Protein AF-A0A7G2IV11-F1 (afdb_monomer_lite)

Sequence (103 aa):
MVLPPLQRINGGQKGIARVTKTSGINALPQDRESLFYLNVREIPPKPDKPNVLQLAMQSRIKLFYRPTAIVPETPGACGKTNWSFISRACAGVWITQRRTSSP

Radius of gyration: 19.75 Å; chains: 1; bounding box: 44×38×53 Å

InterPro domains:
  IPR001829 Pili assembly chaperone, bacterial [PR00969] (29-46)
  IPR001829 Pili assembly chaperone, bacterial [PR00969] (52-67)
  IPR008962 PapD-like superfamily [SSF49354] (1-70)
  IPR013783 Immunoglobulin-like fold [G3DSA:2.60.40.10] (1-70)
  IPR016147 Pili assembly chaperone, N-terminal [PF00345] (1-70)
  IPR018046 Pili assembly chaperone, conserved site [PS00635] (28-45)
  IPR050643 Periplasmic Pilus Chaperone [PTHR30251] (1-84)

Secondary structure (DSSP, 8-state):
-EESSS----TT----PEE---GGGGGS-SSS-EEEEEEEE--PPPPSSSS-PPP--EEEEEEEE--GGG--SSTT---------S-----S-----------

Organism: Citrobacter freundii (NCBI:txid546)

Structure (mmCIF, N/CA/C/O backbone):
data_AF-A0A7G2IV11-F1
#
_entry.id   AF-A0A7G2IV11-F1
#
loop_
_atom_site.group_PDB
_atom_site.id
_atom_site.type_symbol
_atom_site.label_atom_id
_atom_site.label_alt_id
_atom_site.label_comp_id
_atom_site.label_asym_id
_atom_site.label_entity_id
_atom_site.label_seq_id
_atom_site.pdbx_PDB_ins_code
_atom_site.Cartn_x
_atom_site.Cartn_y
_atom_site.Cartn_z
_atom_site.occupancy
_atom_site.B_iso_or_equiv
_atom_site.auth_seq_id
_atom_site.auth_comp_id
_atom_site.auth_asym_id
_atom_site.auth_atom_id
_atom_site.pdbx_PDB_model_num
ATOM 1 N N . MET A 1 1 ? 6.339 -5.993 -1.566 1.00 85.31 1 MET A N 1
ATOM 2 C CA . MET A 1 1 ? 5.592 -6.265 -0.317 1.00 85.31 1 MET A CA 1
ATOM 3 C C . MET A 1 1 ? 5.503 -4.979 0.502 1.00 85.31 1 MET A C 1
ATOM 5 O O . MET A 1 1 ? 6.323 -4.095 0.291 1.00 85.31 1 MET A O 1
ATOM 9 N N . VAL A 1 2 ? 4.515 -4.833 1.390 1.00 88.31 2 VAL A N 1
ATOM 10 C CA . VAL A 1 2 ? 4.410 -3.670 2.293 1.00 88.31 2 VAL A CA 1
ATOM 11 C C . VAL A 1 2 ? 4.711 -4.117 3.718 1.00 88.31 2 VAL A C 1
ATOM 13 O O . VAL A 1 2 ? 4.186 -5.139 4.155 1.00 88.31 2 VAL A O 1
ATOM 16 N N . LEU A 1 3 ? 5.580 -3.384 4.412 1.00 90.81 3 LEU A N 1
ATOM 17 C CA . LEU A 1 3 ? 5.969 -3.662 5.792 1.00 90.81 3 LEU A CA 1
ATOM 18 C C . LEU A 1 3 ? 5.959 -2.371 6.631 1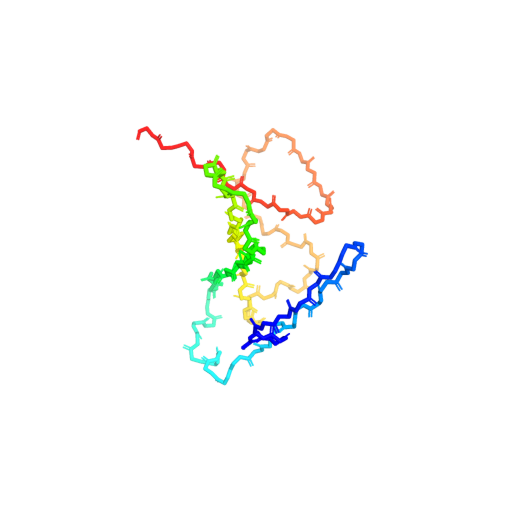.00 90.81 3 LEU A C 1
ATOM 20 O O . LEU A 1 3 ? 6.430 -1.349 6.135 1.00 90.81 3 LEU A O 1
ATOM 24 N N . PRO A 1 4 ? 5.521 -2.411 7.899 1.00 90.69 4 PRO A N 1
ATOM 25 C CA . PRO A 1 4 ? 4.772 -3.502 8.526 1.00 90.69 4 PRO A CA 1
ATOM 26 C C . PRO A 1 4 ? 3.345 -3.606 7.941 1.00 90.69 4 PRO A C 1
ATOM 28 O O . PRO A 1 4 ? 2.776 -2.591 7.544 1.00 90.69 4 PRO A O 1
ATOM 31 N N . PRO A 1 5 ? 2.747 -4.810 7.862 1.00 88.81 5 PRO A N 1
ATOM 32 C CA . PRO A 1 5 ? 1.389 -4.980 7.334 1.00 88.81 5 PRO A CA 1
ATOM 33 C C . PRO A 1 5 ? 0.300 -4.461 8.288 1.00 88.81 5 PRO A C 1
ATOM 35 O O . PRO A 1 5 ? -0.796 -4.131 7.844 1.00 88.81 5 PRO A O 1
ATOM 38 N N . LEU A 1 6 ? 0.599 -4.382 9.589 1.00 90.19 6 LEU A N 1
ATOM 39 C CA . LEU A 1 6 ? -0.276 -3.837 10.620 1.00 90.19 6 LEU A CA 1
ATOM 40 C C . LEU A 1 6 ? 0.578 -3.114 11.661 1.00 90.19 6 LEU A C 1
ATOM 42 O O . LEU A 1 6 ? 1.579 -3.654 12.132 1.00 90.19 6 LEU A O 1
ATOM 46 N N . GLN A 1 7 ? 0.174 -1.903 12.026 1.00 89.88 7 GLN A N 1
ATOM 47 C CA . GLN A 1 7 ? 0.843 -1.106 13.044 1.00 89.88 7 GLN A CA 1
ATOM 48 C C . GLN A 1 7 ? -0.198 -0.321 13.837 1.00 89.88 7 GLN A C 1
ATOM 50 O O . GLN A 1 7 ? -1.106 0.277 13.262 1.00 89.88 7 GLN A O 1
ATOM 55 N N . ARG A 1 8 ? -0.046 -0.299 15.163 1.00 88.50 8 ARG A N 1
ATOM 56 C CA . ARG A 1 8 ? -0.807 0.610 16.022 1.00 88.50 8 ARG A CA 1
ATOM 57 C C . ARG A 1 8 ? -0.160 1.992 15.985 1.00 88.50 8 ARG A C 1
ATOM 59 O O . ARG A 1 8 ? 1.046 2.108 16.182 1.00 88.50 8 ARG A O 1
ATOM 66 N N . ILE A 1 9 ? -0.969 3.022 15.768 1.00 87.00 9 ILE A N 1
ATOM 67 C CA . ILE A 1 9 ? -0.546 4.424 15.768 1.00 87.00 9 ILE A CA 1
ATOM 68 C C . ILE A 1 9 ? -1.366 5.140 16.843 1.00 87.00 9 ILE A C 1
ATOM 70 O O . ILE A 1 9 ? -2.592 5.049 16.838 1.00 87.00 9 ILE A O 1
ATOM 74 N N . ASN A 1 10 ? -0.699 5.807 17.787 1.00 85.75 10 ASN A N 1
ATOM 75 C CA . ASN A 1 10 ? -1.378 6.629 18.794 1.00 85.75 10 ASN A CA 1
ATOM 76 C C . ASN A 1 10 ? -1.500 8.086 18.314 1.00 85.75 10 ASN A C 1
ATOM 78 O O . ASN A 1 10 ? -0.859 8.488 17.342 1.00 85.75 10 ASN A O 1
ATOM 82 N N . GLY A 1 11 ? -2.307 8.895 19.006 1.00 85.12 11 GLY A N 1
ATOM 83 C CA .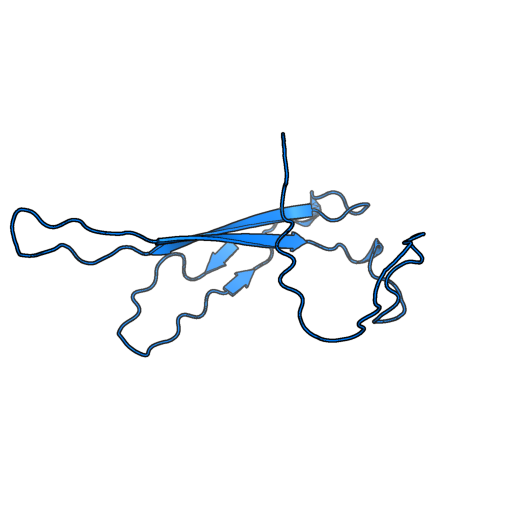 GLY A 1 11 ? -2.506 10.307 18.659 1.00 85.12 11 GLY A CA 1
ATOM 84 C C . GLY A 1 11 ? -1.182 11.071 18.513 1.00 85.12 11 GLY A C 1
ATOM 85 O O . GLY A 1 11 ? -0.299 10.961 19.359 1.00 85.12 11 GLY A O 1
ATOM 86 N N . GLY A 1 12 ? -1.032 11.809 17.409 1.00 86.56 12 GLY A N 1
ATOM 87 C CA . GLY A 1 12 ? 0.175 12.586 17.092 1.00 86.56 12 GLY A CA 1
ATOM 88 C C . GLY A 1 12 ? 1.349 11.783 16.516 1.00 86.56 12 GLY A C 1
ATOM 89 O O . GLY A 1 12 ? 2.337 12.378 16.086 1.00 86.56 12 GLY A O 1
ATOM 90 N N . GLN A 1 13 ? 1.258 10.452 16.458 1.00 85.44 13 GLN A N 1
ATOM 91 C CA . GLN A 1 13 ? 2.309 9.608 15.889 1.00 85.44 13 GLN A CA 1
ATOM 92 C C . GLN A 1 13 ? 2.132 9.442 14.376 1.00 85.44 13 GLN A C 1
ATOM 94 O O . GLN A 1 13 ? 1.019 9.394 13.857 1.00 85.44 13 GLN A O 1
ATOM 99 N N . LYS A 1 14 ? 3.250 9.327 13.654 1.00 83.44 14 LYS A N 1
ATOM 100 C CA . LYS A 1 14 ? 3.269 9.042 12.214 1.00 83.44 14 LYS A CA 1
ATOM 101 C C . LYS A 1 14 ? 3.711 7.597 12.000 1.00 83.44 14 LYS A C 1
ATOM 103 O O . LYS A 1 14 ? 4.774 7.204 12.474 1.00 83.44 14 LYS A O 1
ATOM 108 N N . GLY A 1 15 ? 2.907 6.815 11.285 1.00 83.81 15 GLY A N 1
ATOM 109 C CA . GLY A 1 15 ? 3.291 5.479 10.829 1.00 83.81 15 GLY A CA 1
ATOM 110 C C . GLY A 1 15 ? 4.062 5.563 9.516 1.00 83.81 15 GLY A C 1
ATOM 111 O O . GLY A 1 15 ? 3.653 6.283 8.605 1.00 83.81 15 GLY A O 1
ATOM 112 N N . ILE A 1 16 ? 5.170 4.831 9.406 1.00 87.38 16 ILE A N 1
ATOM 113 C CA . ILE A 1 16 ? 5.933 4.714 8.159 1.00 87.38 16 ILE A CA 1
ATOM 114 C C . ILE A 1 16 ? 5.714 3.307 7.615 1.00 87.38 16 ILE A C 1
ATOM 116 O O . ILE A 1 16 ? 6.168 2.330 8.205 1.00 87.38 16 ILE A O 1
ATOM 120 N N . ALA A 1 17 ? 5.046 3.213 6.467 1.00 89.06 17 ALA A N 1
ATOM 121 C CA . ALA A 1 17 ? 4.922 1.971 5.719 1.00 89.06 17 ALA A CA 1
ATOM 122 C C . ALA A 1 17 ? 5.966 1.942 4.597 1.00 89.06 17 ALA A C 1
ATOM 124 O O . ALA A 1 17 ? 6.020 2.833 3.747 1.00 89.06 17 ALA A O 1
ATOM 125 N N . ARG A 1 18 ? 6.796 0.901 4.576 1.00 89.56 18 ARG A N 1
ATOM 126 C CA . ARG A 1 18 ? 7.793 0.670 3.534 1.00 89.56 18 ARG A CA 1
ATOM 127 C C . ARG A 1 18 ? 7.206 -0.217 2.448 1.00 89.56 18 ARG A C 1
ATOM 129 O O . ARG A 1 18 ? 6.817 -1.355 2.704 1.00 89.56 18 ARG A O 1
ATOM 136 N N . VAL A 1 19 ? 7.211 0.283 1.217 1.00 89.62 19 VAL A N 1
ATOM 137 C CA . VAL A 1 19 ? 6.869 -0.497 0.024 1.00 89.62 19 VAL A CA 1
ATOM 138 C C . VAL A 1 19 ? 8.161 -1.016 -0.600 1.00 89.62 19 VAL A C 1
ATOM 140 O O . VAL A 1 19 ? 9.022 -0.239 -1.006 1.00 89.62 19 VAL A O 1
ATOM 143 N N . THR A 1 20 ? 8.317 -2.334 -0.659 1.00 87.75 20 THR A N 1
ATOM 144 C CA . THR A 1 20 ? 9.466 -2.999 -1.280 1.00 87.75 20 THR A CA 1
ATOM 145 C C . THR A 1 20 ? 9.069 -3.696 -2.569 1.00 87.75 20 THR A C 1
ATOM 147 O O . THR A 1 20 ? 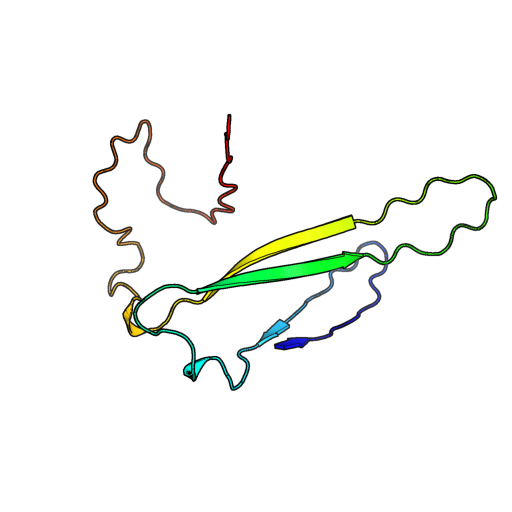7.929 -4.139 -2.749 1.00 87.75 20 THR A O 1
ATOM 150 N N . LYS A 1 21 ? 10.042 -3.822 -3.471 1.00 84.12 21 LYS A N 1
ATOM 151 C CA . LYS A 1 21 ? 9.896 -4.608 -4.690 1.00 84.12 21 LYS A CA 1
ATOM 152 C C . LYS A 1 21 ? 9.697 -6.086 -4.330 1.00 84.12 21 LYS A C 1
ATOM 154 O O . LYS A 1 21 ? 10.440 -6.624 -3.518 1.00 84.12 21 LYS A O 1
ATOM 159 N N . THR A 1 22 ? 8.669 -6.722 -4.887 1.00 83.62 22 THR A N 1
ATOM 160 C CA . THR A 1 22 ? 8.459 -8.175 -4.757 1.00 83.62 22 THR A CA 1
ATOM 161 C C . THR A 1 22 ? 9.271 -8.898 -5.838 1.00 83.62 22 THR A C 1
ATOM 163 O O . THR A 1 22 ? 9.492 -8.333 -6.907 1.00 83.62 22 THR A O 1
ATOM 166 N N . SER A 1 23 ? 9.680 -10.146 -5.594 1.00 78.19 23 SER A N 1
ATOM 167 C CA . SER A 1 23 ? 10.430 -10.990 -6.545 1.00 78.19 23 SER A CA 1
ATOM 168 C C . SER A 1 23 ? 9.775 -11.105 -7.931 1.00 78.19 23 SER A C 1
ATOM 170 O O . SER A 1 23 ? 10.474 -11.181 -8.935 1.00 78.19 23 SER A O 1
ATOM 172 N N . GLY A 1 24 ? 8.443 -11.032 -8.009 1.00 80.25 24 GLY A N 1
ATOM 173 C CA . GLY A 1 24 ? 7.685 -11.067 -9.266 1.00 80.25 24 GLY A CA 1
ATOM 174 C C . GLY A 1 24 ? 7.699 -9.779 -10.100 1.00 80.25 24 GLY A C 1
ATOM 175 O O . GLY A 1 24 ? 7.060 -9.737 -11.144 1.00 80.25 24 GLY A O 1
ATOM 176 N N . ILE A 1 25 ? 8.397 -8.717 -9.684 1.00 81.00 25 ILE A N 1
ATOM 177 C CA . ILE A 1 25 ? 8.419 -7.452 -10.443 1.00 81.00 25 ILE A CA 1
ATOM 178 C C . ILE A 1 25 ? 9.093 -7.589 -11.811 1.00 81.00 25 ILE A C 1
ATOM 180 O O . ILE A 1 25 ? 8.716 -6.886 -12.745 1.00 81.00 25 ILE A O 1
ATOM 184 N N . ASN A 1 26 ? 10.035 -8.520 -11.957 1.00 79.81 26 ASN A N 1
ATOM 185 C CA . ASN A 1 26 ? 10.704 -8.770 -13.235 1.00 79.81 26 ASN A CA 1
ATOM 186 C C . ASN A 1 26 ? 9.778 -9.429 -14.273 1.00 79.81 26 ASN A C 1
ATOM 188 O O . ASN A 1 26 ? 10.078 -9.384 -15.459 1.00 79.81 26 ASN A O 1
ATOM 192 N N . ALA A 1 27 ? 8.650 -10.006 -13.843 1.00 84.19 27 ALA A N 1
ATOM 193 C CA . ALA A 1 27 ? 7.630 -10.558 -14.734 1.00 84.19 27 ALA A CA 1
ATOM 194 C C . ALA A 1 27 ? 6.654 -9.491 -15.265 1.00 84.19 27 ALA A C 1
ATOM 196 O O . ALA A 1 27 ? 5.783 -9.801 -16.076 1.00 84.19 27 ALA A O 1
ATOM 197 N N . LEU A 1 28 ? 6.757 -8.242 -14.796 1.00 84.88 28 LEU A N 1
ATOM 198 C CA . LEU A 1 28 ? 5.921 -7.158 -15.297 1.00 84.88 28 LEU A CA 1
ATOM 199 C C . LEU A 1 28 ? 6.388 -6.710 -16.689 1.00 84.88 28 LEU A C 1
ATOM 201 O O . LEU A 1 28 ? 7.586 -6.775 -16.982 1.00 84.88 28 LEU A O 1
ATOM 205 N N . PRO A 1 29 ? 5.472 -6.199 -17.530 1.00 86.38 29 PRO A N 1
ATOM 206 C CA . PRO A 1 29 ? 5.839 -5.600 -18.806 1.00 86.38 29 PRO A CA 1
ATOM 207 C C . PRO A 1 29 ? 6.854 -4.464 -18.609 1.00 86.38 29 PRO A C 1
ATOM 209 O O . PRO A 1 29 ? 6.659 -3.588 -17.765 1.00 86.38 29 PRO A O 1
ATOM 212 N N . GLN A 1 30 ? 7.951 -4.493 -19.370 1.00 85.38 30 GLN A N 1
ATOM 213 C CA . GLN A 1 30 ? 9.010 -3.472 -19.310 1.00 85.38 30 GLN A CA 1
ATOM 214 C C . GLN A 1 30 ? 8.797 -2.337 -20.327 1.00 85.38 30 GLN A C 1
ATOM 216 O O . GLN A 1 30 ? 9.534 -1.356 -20.314 1.00 85.38 30 GLN A O 1
ATOM 221 N N . ASP A 1 31 ? 7.790 -2.471 -21.193 1.00 85.62 31 ASP A N 1
ATOM 222 C CA . ASP A 1 31 ? 7.430 -1.550 -22.277 1.00 85.62 31 ASP A CA 1
ATOM 223 C C . ASP A 1 31 ? 6.423 -0.467 -21.852 1.00 85.62 31 ASP A C 1
ATOM 225 O O . ASP A 1 31 ? 6.247 0.526 -22.555 1.00 85.62 31 ASP A O 1
ATOM 229 N N . ARG A 1 32 ? 5.758 -0.637 -20.700 1.00 84.25 32 ARG A N 1
ATOM 230 C CA . ARG A 1 32 ? 4.736 0.289 -20.190 1.00 84.25 32 ARG A CA 1
ATOM 231 C C . ARG A 1 32 ? 4.756 0.418 -18.672 1.00 84.25 32 ARG A C 1
ATOM 233 O O . ARG A 1 32 ? 5.207 -0.465 -17.947 1.00 84.25 32 ARG A O 1
ATOM 240 N N . GLU A 1 33 ? 4.205 1.522 -18.178 1.00 86.94 33 GLU A N 1
ATOM 241 C CA . GLU A 1 33 ? 3.978 1.704 -16.745 1.00 86.94 33 GLU A CA 1
ATOM 242 C C . GLU A 1 33 ? 2.863 0.779 -16.246 1.00 86.94 33 GLU A C 1
ATOM 244 O O . GLU A 1 33 ? 1.821 0.625 -16.885 1.00 86.94 33 GLU A O 1
ATOM 249 N N . SER A 1 34 ? 3.068 0.186 -15.069 1.00 87.56 34 SER A N 1
ATOM 250 C CA . SER A 1 34 ? 2.063 -0.653 -14.411 1.00 87.56 34 SER A CA 1
ATOM 251 C C . SER A 1 34 ? 1.404 0.096 -13.253 1.00 87.56 34 SER A C 1
ATOM 253 O O . SER A 1 34 ? 2.088 0.717 -12.435 1.00 87.56 34 SER A O 1
ATOM 255 N N . LEU A 1 35 ? 0.072 0.024 -13.166 1.00 89.94 35 LEU A N 1
ATOM 256 C CA . LEU A 1 35 ? -0.713 0.650 -12.101 1.00 89.94 35 LEU A CA 1
ATOM 257 C C . LEU A 1 35 ? -1.008 -0.348 -10.980 1.00 89.94 35 LEU A C 1
ATOM 259 O O . LEU A 1 35 ? -1.681 -1.356 -11.180 1.00 89.94 35 LEU A O 1
ATOM 263 N N . PHE A 1 36 ? -0.586 0.006 -9.774 1.00 90.69 36 PHE A N 1
ATOM 264 C CA . PHE A 1 36 ? -0.907 -0.690 -8.539 1.00 90.69 36 PHE A CA 1
ATOM 265 C C . PHE A 1 36 ? -1.745 0.196 -7.624 1.00 90.69 36 PHE A C 1
ATOM 267 O O . PHE A 1 36 ? -1.7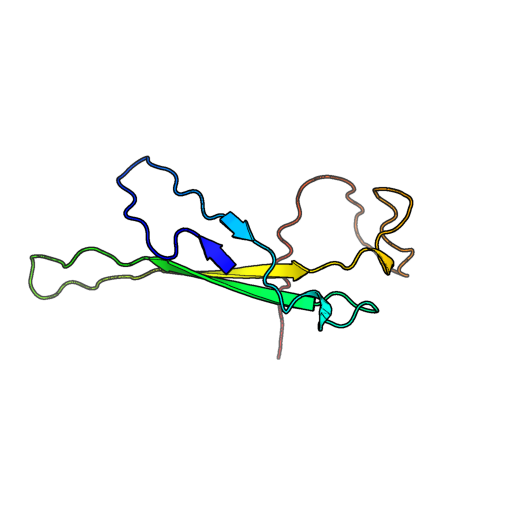52 1.423 -7.728 1.00 90.69 36 PHE A O 1
ATOM 274 N N . TYR A 1 37 ? -2.446 -0.439 -6.693 1.00 91.94 37 TYR A N 1
ATOM 275 C CA . TYR A 1 37 ? -3.209 0.255 -5.670 1.00 91.94 37 TYR A CA 1
ATOM 276 C C . TYR A 1 37 ? -2.739 -0.177 -4.291 1.00 91.94 37 TYR A C 1
ATOM 278 O O . TYR A 1 37 ? -2.782 -1.360 -3.958 1.00 91.94 37 TYR A O 1
ATOM 286 N N . LEU A 1 38 ? -2.325 0.793 -3.484 1.00 91.81 38 LEU A N 1
ATOM 287 C CA . LEU A 1 38 ? -2.091 0.596 -2.066 1.00 91.81 38 LEU A CA 1
ATOM 288 C C . LEU A 1 38 ? -3.396 0.873 -1.327 1.00 91.81 38 LEU A C 1
ATOM 290 O O . LEU A 1 38 ? -3.903 1.995 -1.347 1.00 91.81 38 LEU A O 1
ATOM 294 N N . ASN A 1 39 ? -3.936 -0.163 -0.694 1.00 92.12 39 ASN A N 1
ATOM 295 C CA . ASN A 1 39 ? -5.108 -0.050 0.158 1.00 92.12 39 ASN A CA 1
ATOM 296 C C . ASN A 1 39 ? -4.644 0.094 1.604 1.00 92.12 39 ASN A C 1
ATOM 298 O O . ASN A 1 39 ? -4.017 -0.814 2.146 1.00 92.12 39 ASN A O 1
ATOM 302 N N . VAL A 1 40 ? -4.967 1.224 2.216 1.00 91.12 40 VAL A N 1
ATOM 303 C CA . VAL A 1 40 ? -4.720 1.495 3.630 1.00 91.12 40 VAL A CA 1
ATOM 304 C C . VAL A 1 40 ? -6.068 1.485 4.330 1.00 91.12 40 VAL A C 1
ATOM 306 O O . VAL A 1 40 ? -6.982 2.201 3.920 1.00 91.12 40 VAL A O 1
ATOM 309 N N . ARG A 1 41 ? -6.208 0.637 5.347 1.00 92.00 41 ARG A N 1
ATOM 310 C CA . ARG A 1 41 ? -7.426 0.514 6.150 1.00 92.00 41 ARG A CA 1
ATOM 311 C C . ARG A 1 41 ? -7.111 0.896 7.580 1.00 92.00 41 ARG A C 1
ATOM 313 O O . ARG A 1 41 ? -6.171 0.358 8.160 1.00 92.00 41 ARG A O 1
ATOM 320 N N . GLU A 1 42 ? -7.912 1.790 8.130 1.00 88.81 42 GLU A N 1
ATOM 321 C CA . GLU A 1 42 ? -7.859 2.116 9.546 1.00 88.81 42 GLU A CA 1
ATOM 322 C C . GLU A 1 42 ? -8.844 1.230 10.302 1.00 88.81 42 GLU A C 1
ATOM 324 O O . GLU A 1 42 ? -9.981 1.031 9.870 1.00 88.81 42 GLU A O 1
ATOM 329 N N . ILE A 1 43 ? -8.388 0.672 11.422 1.00 89.50 43 ILE A N 1
ATOM 330 C CA . ILE A 1 43 ? -9.220 -0.138 12.309 1.00 89.50 43 ILE A CA 1
ATOM 331 C C . ILE A 1 43 ? -9.546 0.733 13.520 1.00 89.50 43 ILE A C 1
ATOM 333 O O . ILE A 1 43 ? -8.668 0.949 14.362 1.00 89.50 43 ILE A O 1
ATOM 337 N N . PRO A 1 44 ? -10.770 1.270 13.610 1.00 87.69 44 PRO A N 1
ATOM 338 C CA . PRO A 1 44 ? -11.145 2.104 14.735 1.00 87.69 44 PRO A CA 1
ATOM 339 C C . PRO A 1 44 ? -11.344 1.246 16.005 1.00 87.69 44 PRO A C 1
ATOM 341 O O . PRO A 1 44 ? -11.731 0.077 15.914 1.00 87.69 44 PRO A O 1
ATOM 344 N N . PRO A 1 45 ? -11.073 1.794 17.203 1.00 86.19 45 PRO A N 1
ATOM 345 C CA . PRO A 1 45 ? -11.255 1.076 18.464 1.00 86.19 45 PRO A CA 1
ATOM 346 C C . PRO A 1 45 ? -12.737 0.804 18.730 1.00 86.19 45 PRO A C 1
ATOM 348 O O . PRO A 1 45 ? -13.594 1.595 18.342 1.00 86.19 45 PRO A O 1
ATOM 351 N N . LYS A 1 46 ? -13.055 -0.304 19.402 1.00 88.31 46 LYS A N 1
ATOM 352 C CA . LYS A 1 46 ? -14.444 -0.650 19.724 1.00 88.31 46 LYS A CA 1
ATOM 353 C C . LYS A 1 46 ? -15.085 0.455 20.585 1.00 88.31 46 LYS A C 1
ATOM 355 O O . LYS A 1 46 ? -14.452 0.889 21.543 1.00 88.31 46 LYS A O 1
ATOM 360 N N . PRO A 1 47 ? -16.305 0.910 20.262 1.00 87.81 47 PRO A N 1
ATOM 361 C CA . PRO A 1 47 ? -17.006 1.873 21.096 1.00 87.81 47 PRO A CA 1
ATOM 362 C C . PRO A 1 47 ? -17.590 1.225 22.359 1.00 87.81 47 PRO A C 1
ATOM 364 O O . PRO A 1 47 ? -18.078 0.096 22.309 1.00 87.81 47 PRO A O 1
ATOM 367 N N . ASP A 1 48 ? -17.617 1.979 23.460 1.00 88.50 48 ASP A N 1
ATOM 368 C CA . ASP A 1 48 ? -18.134 1.509 24.757 1.00 88.50 48 ASP A CA 1
ATOM 369 C C . ASP A 1 48 ? -19.644 1.744 24.953 1.00 88.50 48 ASP A C 1
ATOM 371 O O . ASP A 1 48 ? -20.261 1.144 25.831 1.00 88.50 48 ASP A O 1
ATOM 375 N N . LYS A 1 49 ? -20.262 2.626 24.153 1.00 91.88 49 LYS A N 1
ATOM 376 C CA . LYS A 1 49 ? -21.681 3.001 24.287 1.00 91.88 49 LYS A CA 1
ATOM 377 C C . LYS A 1 49 ? -22.565 2.260 23.277 1.00 91.88 49 LYS A C 1
ATOM 379 O O . LYS A 1 49 ? -22.155 2.102 22.127 1.00 91.88 49 LYS A O 1
ATOM 384 N N . PRO A 1 50 ? -23.794 1.865 23.657 1.00 88.44 50 PRO A N 1
ATOM 385 C CA . PRO A 1 50 ? -24.780 1.375 22.700 1.00 88.44 50 PRO A CA 1
ATOM 386 C C . PRO A 1 50 ? -25.234 2.506 21.760 1.00 88.44 50 PRO A C 1
ATOM 388 O O . PRO A 1 50 ? -25.230 3.676 22.142 1.00 88.44 50 PRO A O 1
ATOM 391 N N . ASN A 1 51 ? -25.656 2.148 20.544 1.00 89.19 51 ASN A N 1
ATOM 392 C CA . ASN A 1 51 ? -26.199 3.063 19.525 1.00 89.19 51 ASN A CA 1
ATOM 393 C C . ASN A 1 51 ? -25.234 4.158 19.044 1.00 89.19 51 ASN A C 1
ATOM 395 O O . ASN A 1 51 ? -25.601 5.328 18.959 1.00 89.19 51 ASN A O 1
ATOM 399 N N . VAL A 1 52 ? -24.004 3.786 18.688 1.00 91.31 52 VAL A N 1
ATOM 400 C CA . VAL A 1 52 ? -23.055 4.715 18.060 1.00 91.31 52 VAL A CA 1
ATOM 401 C C . VAL A 1 52 ? -22.699 4.283 16.645 1.00 91.31 52 VAL A C 1
ATOM 403 O O . VAL A 1 52 ? -22.406 3.117 16.381 1.00 91.31 52 VAL A O 1
ATOM 406 N N . LEU A 1 53 ? -22.712 5.251 15.730 1.00 89.31 53 LEU A N 1
ATOM 407 C CA . LEU A 1 53 ? -22.219 5.070 14.373 1.00 89.31 53 LEU A CA 1
ATOM 408 C C . LEU A 1 53 ? -20.693 5.155 14.385 1.00 89.31 53 LEU A C 1
ATOM 410 O O . LEU A 1 53 ? -20.120 6.185 14.738 1.00 89.31 53 LEU A O 1
ATOM 414 N N . GLN A 1 54 ? -20.043 4.073 13.970 1.00 87.50 54 GLN A N 1
ATOM 415 C CA . GLN A 1 54 ? -18.597 4.022 13.832 1.00 87.50 54 GLN A CA 1
ATOM 416 C C . GLN A 1 54 ? -18.199 4.198 12.368 1.00 87.50 54 GLN A C 1
ATOM 418 O O . GLN A 1 54 ? -18.660 3.467 11.494 1.00 87.50 54 GLN A O 1
ATOM 423 N N . LEU A 1 55 ? -17.320 5.163 12.109 1.00 87.38 55 LEU A N 1
ATOM 424 C CA . LEU A 1 55 ? -16.756 5.402 10.787 1.00 87.38 55 LEU A CA 1
ATOM 425 C C . LEU A 1 55 ? -15.385 4.733 10.697 1.00 87.38 55 LEU A C 1
ATOM 427 O O . LEU A 1 55 ? -14.545 4.900 11.581 1.00 87.38 55 LEU A O 1
ATOM 431 N N . ALA A 1 56 ? -15.161 3.983 9.622 1.00 88.50 56 ALA A N 1
ATOM 432 C CA . ALA A 1 56 ? -13.862 3.418 9.285 1.00 88.50 56 ALA A CA 1
ATOM 433 C C . ALA A 1 56 ? -13.388 4.028 7.965 1.00 88.50 56 ALA A C 1
ATOM 435 O O . ALA A 1 56 ? -14.152 4.103 7.001 1.00 88.50 56 ALA A O 1
ATOM 436 N N . MET A 1 57 ? -12.131 4.463 7.915 1.00 89.31 57 MET A N 1
ATOM 437 C CA . MET A 1 57 ? -11.555 5.060 6.717 1.00 89.31 57 MET A CA 1
ATOM 438 C C . MET A 1 57 ? -10.778 4.014 5.913 1.00 89.31 57 MET A C 1
ATOM 440 O O . MET A 1 57 ? -9.976 3.246 6.451 1.00 89.31 57 MET A O 1
ATOM 444 N N . GLN A 1 58 ? -10.997 4.008 4.597 1.00 92.06 58 GLN A N 1
ATOM 445 C CA . GLN A 1 58 ? -10.186 3.251 3.651 1.00 92.06 58 GLN A CA 1
ATOM 446 C C . GLN A 1 58 ? -9.634 4.188 2.576 1.00 92.06 58 GLN A C 1
ATOM 448 O O . GLN A 1 58 ? -10.380 4.748 1.776 1.00 92.06 58 GLN A O 1
ATOM 453 N N . SER A 1 59 ? -8.311 4.290 2.515 1.00 92.25 59 SER A N 1
ATOM 454 C CA . SER A 1 59 ? -7.592 5.090 1.526 1.00 92.25 59 SER A CA 1
ATOM 455 C C . SER A 1 59 ? -7.025 4.190 0.435 1.00 92.25 59 SER A C 1
ATOM 457 O O . SER A 1 59 ? -6.33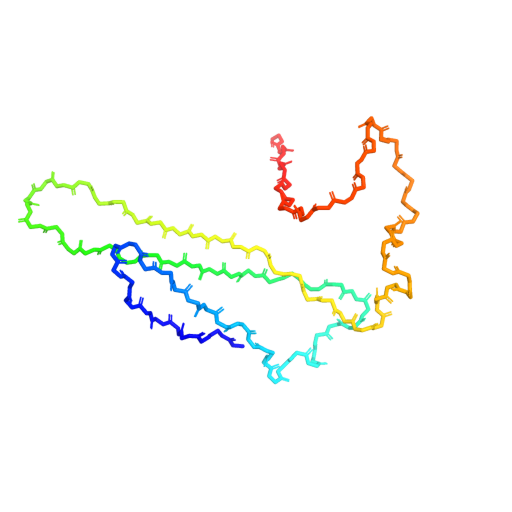4 3.210 0.716 1.00 92.25 59 SER A O 1
ATOM 459 N N . ARG A 1 60 ? -7.305 4.522 -0.829 1.00 93.81 60 ARG A N 1
ATOM 460 C CA . ARG A 1 60 ? -6.791 3.796 -1.997 1.00 93.81 60 ARG A CA 1
ATOM 461 C C . ARG A 1 60 ? -5.864 4.696 -2.802 1.00 93.81 60 ARG A C 1
ATOM 463 O O . ARG A 1 60 ? -6.313 5.561 -3.550 1.00 93.81 60 ARG A O 1
ATOM 470 N N . ILE A 1 61 ? -4.566 4.466 -2.663 1.00 92.38 61 ILE A N 1
ATOM 471 C CA . ILE A 1 61 ? -3.520 5.282 -3.280 1.00 92.38 61 ILE A CA 1
ATOM 472 C C . ILE A 1 61 ? -3.035 4.587 -4.554 1.00 92.38 61 ILE A C 1
ATOM 474 O O . ILE A 1 61 ? -2.796 3.380 -4.556 1.00 92.38 61 ILE A O 1
ATOM 478 N N . LYS A 1 62 ? -2.903 5.339 -5.652 1.00 93.44 62 LYS A N 1
ATOM 479 C CA . LYS A 1 62 ? -2.369 4.840 -6.929 1.00 93.44 62 LYS A CA 1
ATOM 480 C C . LYS A 1 62 ? -0.843 4.850 -6.896 1.00 93.44 62 LYS A C 1
ATOM 482 O O . LYS A 1 62 ? -0.247 5.881 -6.604 1.00 93.44 62 LYS A O 1
ATOM 487 N N . LEU A 1 63 ? -0.229 3.716 -7.210 1.00 90.06 63 LEU A N 1
ATOM 488 C CA . LEU A 1 63 ? 1.216 3.540 -7.314 1.00 90.06 63 LEU A CA 1
ATOM 489 C C . LEU A 1 63 ? 1.559 3.196 -8.760 1.00 90.06 63 LEU A C 1
ATOM 491 O O . LEU A 1 63 ? 1.040 2.226 -9.305 1.00 90.06 63 LEU A O 1
ATOM 495 N N . PHE A 1 64 ? 2.452 3.969 -9.365 1.00 89.38 64 PHE A N 1
ATOM 496 C CA . PHE A 1 64 ? 2.939 3.712 -10.715 1.00 89.38 64 PHE A CA 1
ATOM 497 C C . PHE A 1 64 ? 4.310 3.047 -10.634 1.00 89.38 64 PHE A C 1
ATOM 499 O O . PHE A 1 64 ? 5.253 3.619 -10.086 1.00 89.38 64 PHE A O 1
ATOM 506 N N . TYR A 1 65 ? 4.416 1.826 -11.156 1.00 87.75 65 TYR A N 1
ATOM 507 C CA . TYR A 1 65 ? 5.700 1.170 -11.358 1.00 87.75 65 TYR A CA 1
ATOM 508 C C . TYR A 1 65 ? 6.238 1.551 -12.734 1.00 87.75 65 TYR A C 1
ATOM 510 O O . TYR A 1 65 ? 5.641 1.200 -13.755 1.00 87.75 65 TYR A O 1
ATOM 518 N N . ARG A 1 66 ? 7.364 2.269 -12.743 1.00 88.00 66 ARG A N 1
ATOM 519 C CA . ARG A 1 66 ? 8.068 2.680 -13.957 1.00 88.00 66 ARG A CA 1
ATOM 520 C C . ARG A 1 66 ? 9.327 1.823 -14.151 1.00 88.00 66 ARG A C 1
ATOM 522 O O . ARG A 1 66 ? 10.219 1.891 -13.300 1.00 88.00 66 ARG A O 1
ATOM 529 N N . PRO A 1 67 ? 9.413 1.025 -15.230 1.00 87.50 67 PRO A N 1
ATOM 530 C CA . PRO A 1 67 ? 10.626 0.293 -15.579 1.00 87.50 67 PRO A CA 1
ATOM 531 C C . PRO A 1 67 ? 11.711 1.245 -16.102 1.00 87.50 67 PRO A C 1
ATOM 533 O O . PRO A 1 67 ? 11.419 2.331 -16.606 1.00 87.50 67 PRO A O 1
ATOM 536 N N . THR A 1 68 ? 12.977 0.842 -15.981 1.00 83.56 68 THR A N 1
ATOM 537 C CA . THR A 1 68 ? 14.141 1.676 -16.335 1.00 83.56 68 THR A CA 1
ATOM 538 C C . THR A 1 68 ? 14.199 2.024 -17.819 1.00 83.56 68 THR A C 1
ATOM 540 O O . THR A 1 68 ? 14.640 3.115 -18.156 1.00 83.56 68 THR A O 1
ATOM 543 N N . ALA A 1 69 ? 13.689 1.151 -18.691 1.00 80.50 69 ALA A N 1
ATOM 544 C CA . ALA A 1 69 ? 13.668 1.353 -20.141 1.00 80.50 69 ALA A CA 1
ATOM 545 C C . ALA A 1 69 ? 12.831 2.565 -20.604 1.00 80.50 69 ALA A C 1
ATOM 547 O O . ALA A 1 69 ? 13.025 3.048 -21.712 1.00 80.50 69 ALA A O 1
ATOM 548 N N . ILE A 1 70 ? 11.906 3.061 -19.772 1.00 77.06 70 ILE A N 1
ATOM 549 C CA . ILE A 1 70 ? 10.976 4.161 -20.108 1.00 77.06 70 ILE A CA 1
ATOM 550 C C . ILE A 1 70 ? 11.353 5.447 -19.352 1.00 77.06 70 ILE A C 1
ATOM 552 O O . ILE A 1 70 ? 10.650 6.454 -19.408 1.00 77.06 70 ILE A O 1
ATOM 556 N N . VAL A 1 71 ? 12.451 5.438 -18.591 1.00 76.69 71 VAL A N 1
ATOM 557 C CA . VAL A 1 71 ? 12.908 6.639 -17.889 1.00 76.69 71 VAL A CA 1
ATOM 558 C C . VAL A 1 71 ? 13.522 7.589 -18.923 1.00 76.69 71 VAL A C 1
ATOM 560 O O . VAL A 1 71 ? 14.514 7.223 -19.548 1.00 76.69 71 VAL A O 1
ATOM 563 N N . PRO A 1 72 ? 12.960 8.796 -19.129 1.00 69.31 72 PRO A N 1
ATOM 564 C CA . PRO A 1 72 ? 13.559 9.758 -20.042 1.00 69.31 72 PRO A CA 1
ATOM 565 C C . PRO A 1 72 ? 14.920 10.210 -19.500 1.00 69.31 72 PRO A C 1
ATOM 567 O O . PRO A 1 72 ? 15.055 10.477 -18.306 1.00 69.31 72 PRO A O 1
ATOM 570 N N . GLU A 1 73 ? 15.910 10.338 -20.385 1.00 64.00 73 GLU A N 1
ATOM 571 C CA . GLU A 1 73 ? 17.287 10.730 -20.037 1.00 64.00 73 GLU A CA 1
ATOM 572 C C . GLU A 1 73 ? 17.369 12.122 -19.389 1.00 64.00 73 GLU A C 1
ATOM 574 O O . GLU A 1 73 ? 18.285 12.407 -18.623 1.00 64.00 73 GLU A O 1
ATOM 579 N N . THR A 1 74 ? 16.390 12.993 -19.654 1.00 65.12 74 THR A N 1
ATOM 580 C CA . THR A 1 74 ? 16.292 14.314 -19.027 1.00 65.12 74 THR A CA 1
ATOM 581 C C . THR A 1 74 ? 15.227 14.318 -17.922 1.00 65.12 74 THR A C 1
ATOM 583 O O . THR A 1 74 ? 14.034 14.153 -18.217 1.00 65.12 74 THR A O 1
ATOM 586 N N . PRO A 1 75 ? 15.598 14.583 -16.654 1.00 54.31 75 PRO A N 1
ATOM 587 C CA . PRO A 1 75 ? 14.637 14.810 -15.581 1.00 54.31 75 PRO A CA 1
ATOM 588 C C . PRO A 1 75 ? 13.795 16.050 -15.916 1.00 54.31 75 PRO A C 1
ATOM 590 O O . PRO A 1 75 ? 14.298 17.168 -15.911 1.00 54.31 75 PRO A O 1
ATOM 593 N N . GLY A 1 76 ? 12.519 15.863 -16.258 1.00 58.03 76 GLY A N 1
ATOM 594 C CA . GLY A 1 76 ? 11.626 16.965 -16.647 1.00 58.03 76 GLY A CA 1
ATOM 595 C C . GLY A 1 76 ? 11.301 17.052 -18.138 1.00 58.03 76 GLY A C 1
ATOM 596 O O . GLY A 1 76 ? 10.511 17.914 -18.522 1.00 58.03 76 GLY A O 1
ATOM 597 N N . ALA A 1 77 ? 11.796 16.127 -18.968 1.00 54.72 77 ALA A N 1
ATOM 598 C CA . ALA A 1 77 ? 11.218 15.888 -20.288 1.00 54.72 77 ALA A CA 1
ATOM 599 C C . ALA A 1 77 ? 9.833 15.237 -20.126 1.00 54.72 77 ALA A C 1
ATOM 601 O O . ALA A 1 77 ? 9.639 14.039 -20.323 1.00 54.72 77 ALA A O 1
ATOM 602 N N . CYS A 1 78 ? 8.854 16.039 -19.705 1.00 51.78 78 CYS A N 1
ATOM 603 C CA . CYS A 1 78 ? 7.444 15.729 -19.864 1.00 51.78 78 CYS A CA 1
ATOM 604 C C . CYS A 1 78 ? 7.232 15.587 -21.373 1.00 51.78 78 CYS A C 1
ATOM 606 O O . CYS A 1 78 ? 7.392 16.565 -22.106 1.00 51.78 78 CYS A O 1
ATOM 608 N N . GLY A 1 79 ? 7.033 14.350 -21.838 1.00 55.44 79 GLY A N 1
ATOM 609 C CA . GLY A 1 79 ? 7.032 14.017 -23.259 1.00 55.44 79 GLY A CA 1
ATOM 610 C C . GLY A 1 79 ? 6.179 14.997 -24.052 1.00 55.44 79 GLY A C 1
ATOM 611 O O . GLY A 1 79 ? 5.095 15.366 -23.597 1.00 55.44 79 GLY A O 1
ATOM 612 N N . LYS A 1 80 ? 6.685 15.431 -25.216 1.00 47.56 80 LYS A N 1
ATOM 613 C CA . LYS A 1 80 ? 5.964 16.278 -26.174 1.00 47.56 80 LYS A CA 1
ATOM 614 C C . LYS A 1 80 ? 4.646 15.602 -26.526 1.00 47.56 80 LYS A C 1
ATOM 616 O O . LYS A 1 80 ? 4.556 14.777 -27.424 1.00 47.56 80 LYS A O 1
ATOM 621 N N . THR A 1 81 ? 3.632 15.928 -25.757 1.00 47.34 81 THR A N 1
ATOM 622 C CA . THR A 1 81 ? 2.269 15.505 -25.970 1.00 47.34 81 THR A CA 1
ATOM 623 C C . THR A 1 81 ? 1.574 16.731 -26.527 1.00 47.34 81 THR A C 1
ATOM 625 O O . THR A 1 81 ? 1.784 17.849 -26.051 1.00 47.34 81 THR A O 1
ATOM 628 N N . ASN A 1 82 ? 0.835 16.532 -27.612 1.00 41.91 82 ASN A N 1
ATOM 629 C CA . ASN A 1 82 ? 0.112 17.590 -28.294 1.00 41.91 82 ASN A CA 1
ATOM 630 C C . ASN A 1 82 ? -1.069 17.994 -27.398 1.00 41.91 82 ASN A C 1
ATOM 632 O O . ASN A 1 82 ? -2.177 17.486 -27.532 1.00 41.91 82 ASN A O 1
ATOM 636 N N . TRP A 1 83 ? -0.794 18.824 -26.398 1.00 34.78 83 TRP A N 1
ATOM 637 C CA . TRP A 1 83 ? -1.790 19.355 -25.483 1.00 34.78 83 TRP A CA 1
ATOM 638 C C . TRP A 1 83 ? -2.087 20.800 -25.869 1.00 34.78 83 TRP A C 1
ATOM 640 O O . TRP A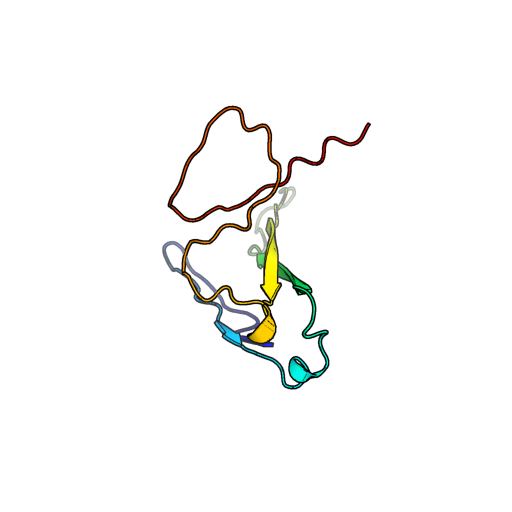 1 83 ? -1.220 21.669 -25.763 1.00 34.78 83 TRP A O 1
ATOM 650 N N . SER A 1 84 ? -3.335 21.088 -26.229 1.00 35.28 84 SER A N 1
ATOM 651 C CA . SER A 1 84 ? -3.875 22.438 -26.099 1.00 35.28 84 SER A CA 1
ATOM 652 C C . SER A 1 84 ? -4.140 22.702 -24.612 1.00 35.28 84 SER A C 1
ATOM 654 O O . SER A 1 84 ? -5.219 22.410 -24.097 1.00 35.28 84 SER A O 1
ATOM 656 N N . PHE A 1 85 ? -3.124 23.189 -23.897 1.00 32.78 85 PHE A N 1
ATOM 657 C CA . PHE A 1 85 ? -3.251 23.627 -22.507 1.00 32.78 85 PHE A CA 1
ATOM 658 C C . PHE A 1 85 ? -3.794 25.057 -22.436 1.00 32.78 85 PHE A C 1
ATOM 660 O O . PHE A 1 85 ? -3.178 25.980 -22.968 1.00 32.78 85 PHE A O 1
ATOM 667 N N . ILE A 1 86 ? -4.858 25.260 -21.655 1.00 41.31 86 ILE A N 1
ATOM 668 C CA . ILE A 1 86 ? -5.010 26.501 -20.893 1.00 41.31 86 ILE A CA 1
ATOM 669 C C . ILE A 1 86 ? -4.200 26.298 -19.610 1.00 41.31 86 ILE A C 1
ATOM 671 O O . ILE A 1 86 ? -4.558 25.498 -18.751 1.00 41.31 86 ILE A O 1
ATOM 675 N N . SER A 1 87 ? -3.097 27.036 -19.518 1.00 32.56 87 SER A N 1
ATOM 676 C CA . SER A 1 87 ? -2.151 27.148 -18.400 1.00 32.56 87 SER A CA 1
ATOM 677 C C . SER A 1 87 ? -1.141 26.004 -18.202 1.00 32.56 87 SER A C 1
ATOM 679 O O . SER A 1 87 ? -1.452 24.854 -17.903 1.00 32.56 87 SER A O 1
ATOM 681 N N . ARG A 1 88 ? 0.128 26.394 -18.371 1.00 41.44 88 ARG A N 1
ATOM 682 C CA . ARG A 1 88 ? 1.335 25.677 -17.963 1.00 41.44 88 ARG A CA 1
ATOM 683 C C . ARG A 1 88 ? 1.499 25.808 -16.450 1.00 41.44 88 ARG A C 1
ATOM 685 O O . ARG A 1 88 ? 1.415 26.920 -15.939 1.00 41.44 88 ARG A O 1
ATOM 692 N N . ALA A 1 89 ? 1.898 24.738 -15.776 1.00 34.03 89 ALA A N 1
ATOM 693 C CA . ALA A 1 89 ? 2.694 24.868 -14.561 1.00 34.03 89 ALA A CA 1
ATOM 694 C C . ALA A 1 89 ? 3.678 23.703 -14.457 1.00 34.03 89 ALA A C 1
ATOM 696 O O . ALA A 1 89 ? 3.308 22.534 -14.376 1.00 34.03 89 ALA A O 1
ATOM 697 N N . CYS A 1 90 ? 4.951 24.073 -14.525 1.00 41.00 90 CYS A N 1
ATOM 698 C CA . CYS A 1 90 ? 6.106 23.238 -14.267 1.00 41.00 90 CYS A CA 1
ATOM 699 C C . CYS A 1 90 ? 6.376 23.265 -12.750 1.00 41.00 90 CYS A C 1
ATOM 701 O O . CYS A 1 90 ? 6.253 24.326 -12.145 1.00 41.00 90 CYS A O 1
ATOM 703 N N . ALA A 1 91 ? 6.804 22.127 -12.195 1.00 34.94 91 ALA A N 1
ATOM 704 C CA . ALA A 1 91 ? 7.285 21.899 -10.821 1.00 34.94 91 ALA A CA 1
ATOM 705 C C . ALA A 1 91 ? 6.254 21.613 -9.703 1.00 34.94 91 ALA A C 1
ATOM 707 O O . ALA A 1 91 ? 5.253 22.299 -9.537 1.00 34.94 91 ALA A O 1
ATOM 708 N N . GLY A 1 92 ? 6.598 20.607 -8.883 1.00 30.17 92 GLY A N 1
ATOM 709 C CA . GLY A 1 92 ? 5.981 20.304 -7.586 1.00 30.17 92 GLY A CA 1
ATOM 710 C C . GLY A 1 92 ? 5.004 19.126 -7.607 1.00 30.17 92 GLY A C 1
ATOM 711 O O . GLY A 1 92 ? 4.058 19.128 -8.375 1.00 30.17 92 GLY A O 1
ATOM 712 N N . VAL A 1 93 ? 5.268 18.110 -6.775 1.00 29.56 93 VAL A N 1
ATOM 713 C CA . VAL A 1 93 ? 4.460 16.901 -6.489 1.00 29.56 93 VAL A CA 1
ATOM 714 C C . VAL A 1 93 ? 2.985 16.992 -6.922 1.00 29.56 93 VAL A C 1
ATOM 716 O O . VAL A 1 93 ? 2.194 17.712 -6.321 1.00 29.56 93 VAL A O 1
ATOM 719 N N . TRP A 1 94 ? 2.596 16.179 -7.910 1.00 27.19 94 TRP A N 1
ATOM 720 C CA . TRP A 1 94 ? 1.217 16.107 -8.395 1.00 27.19 94 TRP A CA 1
ATOM 721 C C . TRP A 1 94 ? 0.512 14.862 -7.853 1.00 27.19 94 TRP A C 1
ATOM 723 O O . TRP A 1 94 ? 0.719 13.751 -8.346 1.00 27.19 94 TRP A O 1
ATOM 733 N N . ILE A 1 95 ? -0.389 15.038 -6.883 1.00 34.84 95 ILE A N 1
ATOM 734 C CA . ILE A 1 95 ? -1.477 14.073 -6.677 1.00 34.84 95 ILE A CA 1
ATOM 735 C C . ILE A 1 95 ? -2.498 14.352 -7.782 1.00 34.84 95 ILE A C 1
ATOM 737 O O . ILE A 1 95 ? -3.367 15.210 -7.659 1.00 34.84 95 ILE A O 1
ATOM 741 N N . THR A 1 96 ? -2.361 13.657 -8.909 1.00 43.72 96 THR A N 1
ATOM 742 C CA . THR A 1 96 ? -3.336 13.731 -10.002 1.00 43.72 96 THR A CA 1
ATOM 743 C C . THR A 1 96 ? -4.595 12.951 -9.609 1.00 43.72 96 THR A C 1
ATOM 745 O O . THR A 1 96 ? -4.687 11.725 -9.734 1.00 43.72 96 THR A O 1
ATOM 748 N N . GLN A 1 97 ? -5.592 13.672 -9.092 1.00 38.88 97 GLN A N 1
ATOM 749 C CA . GLN A 1 97 ? -6.955 13.167 -8.996 1.00 38.88 97 GLN A CA 1
ATOM 750 C C . GLN A 1 97 ? -7.606 13.348 -10.370 1.00 38.88 97 GLN A C 1
ATOM 752 O O . GLN A 1 97 ? -8.102 14.416 -10.719 1.00 38.88 97 GLN A O 1
ATOM 757 N N . ARG A 1 98 ? -7.571 12.292 -11.190 1.00 37.41 98 ARG A N 1
ATOM 758 C CA . ARG A 1 98 ? -8.338 12.238 -12.440 1.00 37.41 98 ARG A CA 1
ATOM 759 C C . ARG A 1 98 ? -9.825 12.321 -12.073 1.00 37.41 98 ARG A C 1
ATOM 761 O O . ARG A 1 98 ? -10.377 11.349 -11.562 1.00 37.41 98 ARG A O 1
ATOM 768 N N . ARG A 1 99 ? -10.447 13.482 -12.295 1.00 36.16 99 ARG A N 1
ATOM 769 C CA . ARG A 1 99 ? -11.899 13.668 -12.222 1.00 36.16 99 ARG A CA 1
ATOM 770 C C . ARG A 1 99 ? -12.494 12.857 -13.375 1.00 36.16 99 ARG A C 1
ATOM 772 O O . ARG A 1 99 ? -12.425 13.273 -14.525 1.00 36.16 99 ARG A O 1
ATOM 779 N N . THR A 1 100 ? -12.973 11.649 -13.098 1.00 41.41 100 THR A N 1
ATOM 780 C CA . THR A 1 100 ? -13.801 10.906 -14.049 1.00 41.41 100 THR A CA 1
ATOM 781 C C . THR A 1 100 ? -15.177 11.552 -14.026 1.00 41.41 100 THR A C 1
ATOM 783 O O . THR A 1 100 ? -15.980 11.254 -13.149 1.00 41.41 100 THR A O 1
ATOM 786 N N . SER A 1 101 ? -15.430 12.489 -14.936 1.00 38.84 101 SER A N 1
ATOM 787 C CA . SER A 1 101 ? -16.798 12.781 -15.353 1.00 38.84 101 SER A CA 1
ATOM 788 C C . SER A 1 101 ? -17.190 11.687 -16.341 1.00 38.84 101 SER A C 1
ATOM 790 O O . SER A 1 101 ? -16.748 11.710 -17.490 1.00 38.84 101 SER A O 1
ATOM 792 N N . SER A 1 102 ? -17.941 10.698 -15.870 1.00 34.09 102 SER A N 1
ATOM 793 C CA . SER A 1 102 ? -18.705 9.817 -16.751 1.00 34.09 102 SER A CA 1
ATOM 794 C C . SER A 1 102 ? -20.155 10.308 -16.755 1.00 34.09 102 SER A C 1
ATOM 796 O O . SER A 1 102 ? -20.629 10.688 -15.681 1.00 34.09 102 SER A O 1
ATOM 798 N N . PRO A 1 103 ? -20.816 10.365 -17.924 1.00 45.72 103 PRO A N 1
ATOM 799 C CA . PRO A 1 103 ? -22.266 10.501 -18.001 1.00 45.72 103 PRO A CA 1
ATOM 800 C C . PRO A 1 103 ? -22.974 9.243 -17.481 1.00 45.72 103 PRO A C 1
ATOM 802 O O . PRO A 1 103 ? -22.344 8.157 -17.500 1.00 45.72 103 PRO A O 1
#

pLDDT: mean 73.64, std 21.67, range [27.19, 93.81]

Foldseek 3Di:
DKPPPDDDADPPGDDDIDDDDDPCPVVDDQVDKDKDWDKDWDDDDDDPDPPDDDDIDIDIAIDIDHHPVPDDPDDQCPDPDPDPDPDDDDDDDDPDPPPPPDD